Protein AF-A0A9E4D5E3-F1 (afdb_monomer)

Radius of gyration: 18.3 Å; Cα contacts (8 Å, |Δi|>4): 45; chains: 1; bounding box: 37×16×54 Å

Nearest PDB structures (foldseek):
  7jgb-assembly1_3  TM=9.432E-01  e=1.681E-01  Mycolicibacterium smegmatis
  8j0s-assembly1_7  TM=7.991E-01  e=1.148E-01  Mycobacterium tuberculosis
  8j0t-assembly1_1  TM=7.976E-01  e=1.148E-01  Mycobacterium tuberculosis
  8j0s-assembly1_2  TM=7.915E-01  e=1.304E-01  Mycobacterium tuberculosis
  8j0s-assembly1_9  TM=7.942E-01  e=1.480E-01  Mycobacterium tuberculosis

Secondary structure (DSSP, 8-state):
-HHHHHHHHHHHHHHHHTTHHHHHHHHHHHHHHHHHHHHHH-HHHHHHHHHHHHHHHHHHHHHHHHT-

Structure (mmCIF, N/CA/C/O backbone):
data_AF-A0A9E4D5E3-F1
#
_entry.id   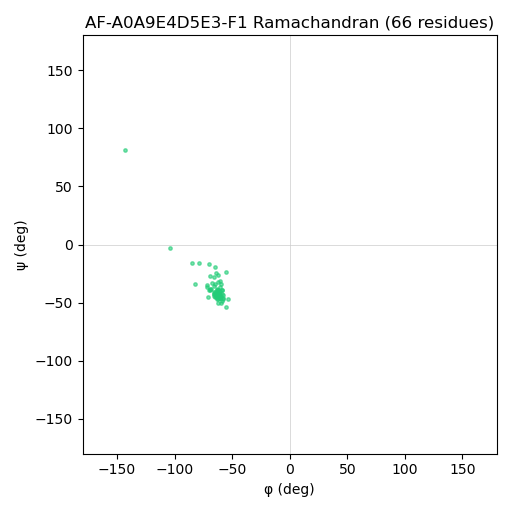AF-A0A9E4D5E3-F1
#
loop_
_atom_site.group_PDB
_atom_site.id
_atom_site.type_symbol
_atom_site.label_atom_id
_atom_site.label_alt_id
_atom_site.label_comp_id
_atom_site.label_asym_id
_atom_site.label_entity_id
_atom_site.label_seq_id
_atom_site.pdbx_PDB_ins_code
_atom_site.Cartn_x
_atom_site.Cartn_y
_atom_site.Cartn_z
_atom_site.occupancy
_atom_site.B_iso_or_equiv
_atom_site.auth_seq_id
_atom_site.auth_comp_id
_atom_site.auth_asym_id
_atom_site.auth_atom_id
_atom_site.pdbx_PDB_model_num
ATOM 1 N N . MET A 1 1 ? 23.161 -1.356 -32.835 1.00 63.03 1 MET A N 1
ATOM 2 C CA . MET A 1 1 ? 22.458 -0.099 -32.488 1.00 63.03 1 MET A CA 1
ATOM 3 C C . MET A 1 1 ? 20.983 -0.330 -32.161 1.00 63.03 1 MET A C 1
ATOM 5 O O . MET A 1 1 ? 20.484 0.316 -31.254 1.00 63.03 1 MET A O 1
ATOM 9 N N . GLU A 1 2 ? 20.287 -1.271 -32.807 1.00 74.75 2 GLU A N 1
ATOM 10 C CA . GLU A 1 2 ? 18.879 -1.569 -32.468 1.00 74.75 2 GLU A CA 1
ATOM 11 C C . GLU A 1 2 ? 18.699 -2.226 -31.082 1.00 74.75 2 GLU A C 1
ATOM 13 O O . GLU A 1 2 ? 17.810 -1.852 -30.327 1.00 74.75 2 GLU A O 1
ATOM 18 N N . GLY A 1 3 ? 19.595 -3.128 -30.663 1.00 85.62 3 GLY A N 1
ATOM 19 C CA . GLY A 1 3 ? 19.521 -3.723 -29.317 1.00 85.62 3 GLY A CA 1
ATOM 20 C C . GLY A 1 3 ? 19.735 -2.719 -28.172 1.00 85.62 3 GLY A C 1
ATOM 21 O O . GLY A 1 3 ? 19.090 -2.821 -27.131 1.00 85.62 3 GLY A O 1
ATOM 22 N N . SER A 1 4 ? 20.587 -1.707 -28.375 1.00 92.56 4 SER A N 1
ATOM 23 C CA . SER A 1 4 ? 20.884 -0.696 -27.351 1.00 92.56 4 SER A CA 1
ATOM 24 C C . SER A 1 4 ? 19.719 0.267 -27.119 1.00 92.56 4 SER A C 1
ATOM 26 O O . SER A 1 4 ? 19.490 0.672 -25.983 1.00 92.56 4 SER A O 1
ATOM 28 N N . ILE A 1 5 ? 18.954 0.610 -28.164 1.00 93.69 5 ILE A N 1
ATOM 29 C CA . ILE A 1 5 ? 17.762 1.458 -28.008 1.00 93.69 5 ILE A CA 1
ATOM 30 C C . ILE A 1 5 ? 16.624 0.698 -27.309 1.00 93.69 5 ILE A C 1
ATOM 32 O O . ILE A 1 5 ? 15.951 1.267 -26.452 1.00 93.69 5 ILE A O 1
ATOM 36 N N . VAL A 1 6 ? 16.466 -0.602 -27.588 1.00 95.44 6 VAL A N 1
ATOM 37 C CA . VAL A 1 6 ? 15.496 -1.460 -26.884 1.00 95.44 6 VAL A CA 1
ATOM 38 C C . VAL A 1 6 ? 15.844 -1.577 -25.398 1.00 95.44 6 VAL A C 1
ATOM 40 O O . VAL A 1 6 ? 14.972 -1.398 -24.551 1.00 95.44 6 VAL A O 1
ATOM 43 N N . GLN A 1 7 ? 17.119 -1.803 -25.060 1.00 95.88 7 GLN A N 1
ATOM 44 C CA . GLN A 1 7 ? 17.574 -1.846 -23.663 1.00 95.88 7 GLN A CA 1
ATOM 45 C C . GLN A 1 7 ? 17.376 -0.508 -22.942 1.00 95.88 7 GLN A C 1
ATOM 47 O O . GLN A 1 7 ? 16.915 -0.490 -21.804 1.00 95.88 7 GLN A O 1
ATOM 52 N N . MET A 1 8 ? 17.668 0.614 -23.609 1.00 96.06 8 MET A N 1
ATOM 53 C CA . MET A 1 8 ? 17.405 1.946 -23.060 1.00 96.06 8 MET A CA 1
ATOM 54 C C . MET A 1 8 ? 15.917 2.127 -22.725 1.00 96.06 8 MET A C 1
ATOM 56 O O . MET A 1 8 ? 15.586 2.566 -21.624 1.00 96.06 8 MET A O 1
ATOM 60 N N . GLY A 1 9 ? 15.023 1.747 -23.643 1.00 96.25 9 GLY A N 1
ATOM 61 C CA . GLY A 1 9 ? 13.577 1.794 -23.420 1.00 96.25 9 GLY A CA 1
ATOM 62 C C . GLY A 1 9 ? 13.122 0.905 -22.260 1.00 96.25 9 GLY A C 1
ATOM 63 O O . GLY A 1 9 ? 12.323 1.345 -21.438 1.00 96.25 9 GLY A O 1
ATOM 64 N N . ALA A 1 10 ? 13.677 -0.305 -22.141 1.00 95.06 10 ALA A N 1
ATOM 65 C CA . ALA A 1 10 ? 13.374 -1.221 -21.042 1.00 95.06 10 ALA A CA 1
ATOM 66 C C . ALA A 1 10 ? 13.771 -0.644 -19.671 1.00 95.06 10 ALA A C 1
ATOM 68 O O . ALA A 1 10 ? 12.985 -0.722 -18.730 1.00 95.06 10 ALA A O 1
ATOM 69 N N . TYR A 1 11 ? 14.945 -0.012 -19.554 1.00 95.56 11 TYR A N 1
ATOM 70 C CA . TYR A 1 11 ? 15.382 0.594 -18.290 1.00 95.56 11 TYR A CA 1
ATOM 71 C C . TYR A 1 11 ? 14.567 1.829 -17.903 1.00 95.56 11 TYR A C 1
ATOM 73 O O . TYR A 1 11 ? 14.237 1.999 -16.729 1.00 95.56 11 TYR A O 1
ATOM 81 N N . ILE A 1 12 ? 14.195 2.668 -18.874 1.00 96.06 12 ILE A N 1
ATOM 82 C CA . ILE A 1 12 ? 13.294 3.801 -18.623 1.00 96.06 1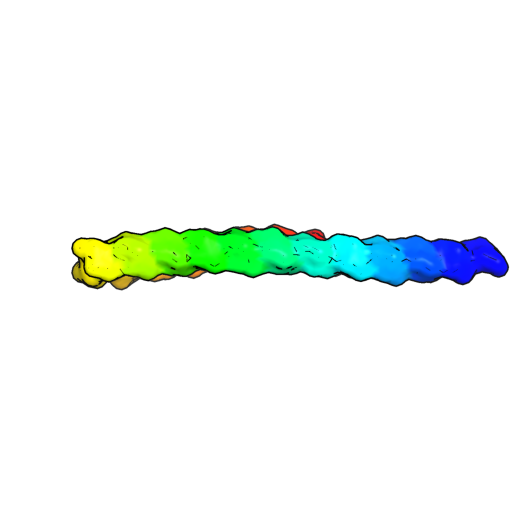2 ILE A CA 1
ATOM 83 C C . ILE A 1 12 ? 11.915 3.287 -18.189 1.00 96.06 12 ILE A C 1
ATOM 85 O O . ILE A 1 12 ? 11.366 3.771 -17.202 1.00 96.06 12 ILE A O 1
ATOM 89 N N . GLY A 1 13 ? 11.381 2.279 -18.886 1.00 94.38 13 GLY A N 1
ATOM 90 C CA . GLY A 1 13 ? 10.106 1.647 -18.550 1.00 94.38 13 GLY A CA 1
ATOM 91 C C . GLY A 1 13 ? 10.096 1.063 -17.138 1.00 94.38 13 GLY A C 1
ATOM 92 O O . GLY A 1 13 ? 9.174 1.349 -16.382 1.00 94.38 13 GLY A O 1
ATOM 93 N N . ALA A 1 14 ? 11.149 0.336 -16.751 1.00 94.00 14 ALA A N 1
ATOM 94 C CA . ALA A 1 14 ? 11.306 -0.201 -15.399 1.00 94.00 14 ALA A CA 1
ATOM 95 C C . ALA A 1 14 ? 11.338 0.906 -14.329 1.00 94.00 14 ALA A C 1
ATOM 97 O O . ALA A 1 14 ? 10.682 0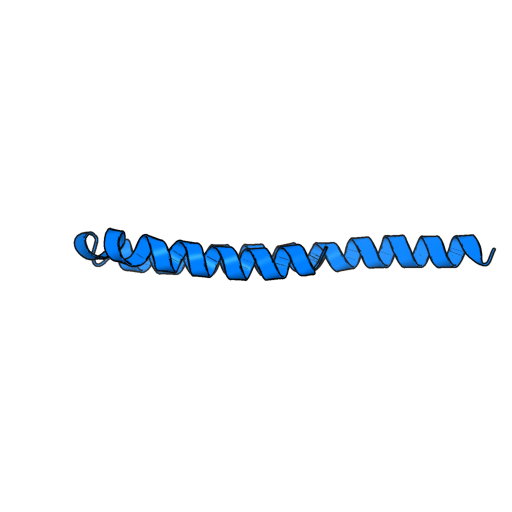.795 -13.297 1.00 94.00 14 ALA A O 1
ATOM 98 N N . GLY A 1 15 ? 12.049 2.010 -14.586 1.00 92.69 15 GLY A N 1
ATOM 99 C CA . GLY A 1 15 ? 12.071 3.157 -13.674 1.00 92.69 15 GLY A CA 1
ATOM 100 C C . GLY A 1 15 ? 10.701 3.824 -13.508 1.00 92.69 15 GLY A C 1
ATOM 101 O O . GLY A 1 15 ? 10.329 4.199 -12.397 1.00 92.69 15 GLY A O 1
ATOM 102 N N . LEU A 1 16 ? 9.931 3.945 -14.593 1.00 94.31 16 LEU A N 1
ATOM 103 C CA . LEU A 1 16 ? 8.574 4.500 -14.556 1.00 94.31 16 LEU A CA 1
ATOM 104 C C . LEU A 1 16 ? 7.581 3.564 -13.856 1.00 94.31 16 LEU A C 1
ATOM 106 O O . LEU A 1 16 ? 6.752 4.041 -13.086 1.00 94.31 16 LEU A O 1
ATOM 110 N N . ALA A 1 17 ? 7.692 2.255 -14.080 1.00 93.62 17 ALA A N 1
ATOM 111 C CA . ALA A 1 17 ? 6.921 1.212 -13.401 1.00 93.62 17 ALA A CA 1
ATOM 112 C C . ALA A 1 17 ? 7.026 1.335 -11.868 1.00 93.62 17 ALA A C 1
ATOM 114 O O . ALA A 1 17 ? 6.011 1.435 -11.175 1.00 93.62 17 ALA A O 1
ATOM 115 N N . CYS A 1 18 ? 8.246 1.508 -11.344 1.00 91.62 18 CYS A N 1
ATOM 116 C CA . CYS A 1 18 ? 8.495 1.708 -9.912 1.00 91.62 18 CYS A CA 1
ATOM 117 C C . CYS A 1 18 ? 7.730 2.887 -9.282 1.00 91.62 18 CYS A C 1
ATOM 119 O O . CYS A 1 18 ? 7.502 2.886 -8.071 1.00 91.62 18 CYS A O 1
ATOM 121 N N . MET A 1 19 ? 7.317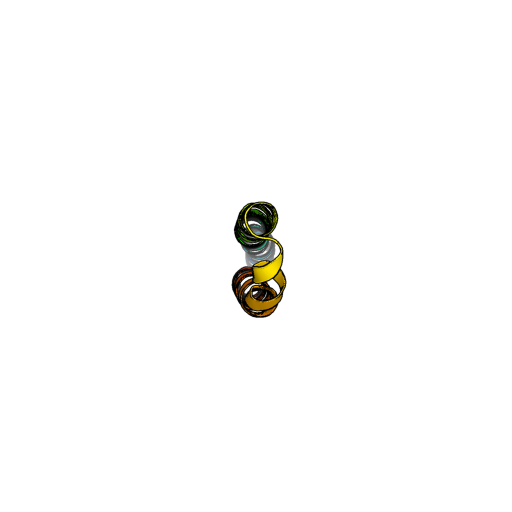 3.895 -10.059 1.00 91.69 19 MET A N 1
ATOM 122 C CA . MET A 1 19 ? 6.550 5.031 -9.529 1.00 91.69 19 MET A CA 1
ATOM 123 C C . MET A 1 19 ? 5.174 4.603 -8.994 1.00 91.69 19 MET A C 1
ATOM 125 O O . MET A 1 19 ? 4.636 5.267 -8.105 1.00 91.69 19 MET A O 1
ATOM 129 N N . GLY A 1 20 ? 4.617 3.483 -9.472 1.00 91.00 20 GLY A N 1
ATOM 130 C CA . GLY A 1 20 ? 3.349 2.941 -8.976 1.00 91.00 20 GLY A CA 1
ATOM 131 C C . GLY A 1 20 ? 3.391 2.529 -7.499 1.00 91.00 20 GLY A C 1
ATOM 132 O O . GLY A 1 20 ? 2.383 2.668 -6.800 1.00 91.00 20 GLY A O 1
ATOM 133 N N . MET A 1 21 ? 4.571 2.180 -6.968 1.00 93.31 21 MET A N 1
ATOM 134 C CA . MET A 1 21 ? 4.771 1.951 -5.530 1.00 93.31 21 MET A CA 1
ATOM 135 C C . MET A 1 21 ? 4.463 3.199 -4.689 1.00 93.31 21 MET A C 1
ATOM 137 O O . MET A 1 21 ? 3.978 3.087 -3.565 1.00 93.31 21 MET A O 1
ATOM 141 N N . GLY A 1 22 ? 4.680 4.403 -5.233 1.00 94.19 22 GLY A N 1
ATOM 142 C CA . GLY A 1 22 ? 4.310 5.650 -4.559 1.00 94.19 22 GLY A CA 1
ATOM 143 C C . GLY A 1 22 ? 2.798 5.765 -4.341 1.00 94.19 22 GLY A C 1
ATOM 144 O O . GLY A 1 22 ? 2.353 6.201 -3.279 1.00 94.19 22 GLY A O 1
ATOM 145 N N . GLY A 1 23 ? 1.999 5.310 -5.311 1.00 93.69 23 GLY A N 1
ATOM 146 C CA . GLY A 1 23 ? 0.542 5.245 -5.186 1.00 93.69 23 GLY A CA 1
ATOM 147 C C . GLY A 1 23 ? 0.093 4.245 -4.119 1.00 93.69 23 GLY A C 1
ATOM 148 O O . GLY A 1 23 ? -0.768 4.570 -3.300 1.00 93.69 23 GLY A O 1
ATOM 149 N N . ALA A 1 24 ? 0.723 3.067 -4.076 1.00 96.31 24 ALA A N 1
ATOM 150 C CA . ALA A 1 24 ? 0.479 2.068 -3.036 1.00 96.31 24 ALA A CA 1
ATOM 151 C C . ALA A 1 24 ? 0.793 2.616 -1.634 1.00 96.31 24 ALA A C 1
ATOM 153 O O . ALA A 1 24 ? -0.050 2.516 -0.743 1.00 96.31 24 ALA A O 1
ATOM 154 N N . ALA A 1 25 ? 1.930 3.300 -1.458 1.00 96.19 25 ALA A N 1
ATOM 155 C CA . ALA A 1 25 ? 2.308 3.917 -0.186 1.00 96.19 25 ALA A CA 1
ATOM 156 C C . ALA A 1 25 ? 1.271 4.947 0.302 1.00 96.19 25 ALA A C 1
ATOM 158 O O . ALA A 1 25 ? 0.897 4.953 1.478 1.00 96.19 25 ALA A O 1
ATOM 159 N N . VAL A 1 26 ? 0.751 5.788 -0.601 1.00 97.50 26 VAL A N 1
ATOM 160 C CA . VAL A 1 26 ? -0.338 6.730 -0.285 1.00 97.50 26 VAL A CA 1
ATOM 161 C C . VAL A 1 26 ? -1.623 5.983 0.088 1.00 97.50 26 VAL A C 1
ATOM 163 O O . VAL A 1 26 ? -2.301 6.361 1.046 1.00 97.50 26 VAL A O 1
ATOM 166 N N . GLY A 1 27 ? -1.958 4.908 -0.630 1.00 97.00 27 GLY A N 1
ATOM 167 C CA . GLY A 1 27 ? -3.108 4.053 -0.334 1.00 97.00 27 GLY A CA 1
ATOM 168 C C . GLY A 1 27 ? -3.036 3.429 1.060 1.00 97.00 27 GLY A C 1
ATOM 169 O O . GLY A 1 27 ? -3.972 3.573 1.848 1.00 97.00 27 GLY A O 1
ATOM 170 N N . VAL A 1 28 ? -1.903 2.810 1.400 1.00 98.00 28 VAL A N 1
ATOM 171 C CA . VAL A 1 28 ? -1.651 2.223 2.725 1.00 98.00 28 VAL A CA 1
ATOM 172 C C . VAL A 1 28 ? -1.721 3.285 3.818 1.00 98.00 28 VAL A C 1
ATOM 174 O O . VAL A 1 28 ? -2.402 3.079 4.824 1.00 98.00 28 VAL A O 1
ATOM 177 N N . GLY A 1 29 ? -1.088 4.444 3.607 1.00 97.88 29 GLY A N 1
ATOM 178 C CA . GLY A 1 29 ? -1.136 5.566 4.545 1.00 97.88 29 GLY A CA 1
ATOM 179 C C . GLY A 1 29 ? -2.564 6.043 4.824 1.00 97.88 29 GLY A C 1
ATOM 180 O O . GLY A 1 29 ? -2.937 6.231 5.982 1.00 97.88 29 GLY A O 1
ATOM 181 N N . ASN A 1 30 ? -3.395 6.163 3.785 1.00 98.12 30 ASN A N 1
ATOM 182 C CA . ASN A 1 30 ? -4.804 6.530 3.931 1.00 98.12 30 ASN A CA 1
ATOM 183 C C . ASN A 1 30 ? -5.611 5.471 4.696 1.00 98.12 30 ASN A C 1
ATOM 185 O O . ASN A 1 30 ? -6.379 5.814 5.596 1.00 98.12 30 ASN A O 1
ATOM 189 N N . VAL A 1 31 ? -5.441 4.186 4.372 1.00 98.19 31 VAL A N 1
ATOM 190 C CA . VAL A 1 31 ? -6.147 3.085 5.049 1.00 98.19 31 VAL A CA 1
ATOM 191 C C . VAL A 1 31 ? -5.775 3.033 6.535 1.00 98.19 31 VAL A C 1
ATOM 193 O O . VAL A 1 31 ? -6.660 3.043 7.395 1.00 98.19 31 VAL A O 1
ATOM 196 N N . ALA A 1 32 ? -4.479 3.052 6.850 1.00 97.81 32 ALA A N 1
ATOM 197 C CA . ALA A 1 32 ? -3.989 3.015 8.224 1.00 97.81 32 ALA A CA 1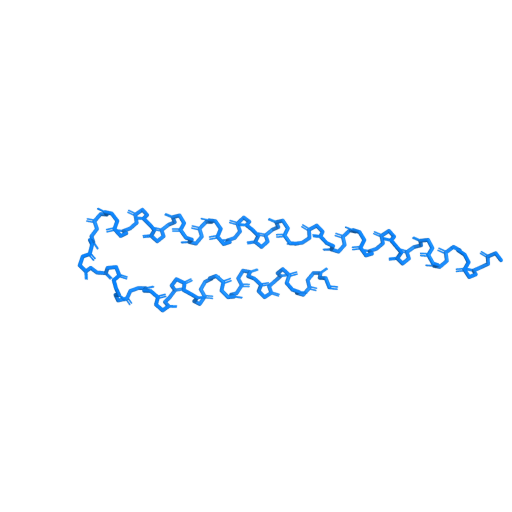
ATOM 198 C C . ALA A 1 32 ? -4.366 4.283 9.010 1.00 97.81 32 ALA A C 1
ATOM 200 O O . ALA A 1 32 ? -4.795 4.191 10.162 1.00 97.81 32 ALA A O 1
ATOM 201 N N . GLY A 1 33 ? -4.273 5.460 8.384 1.00 97.75 33 GLY A N 1
ATOM 202 C CA . GLY A 1 33 ? -4.653 6.734 8.993 1.00 97.75 33 GLY A CA 1
ATOM 203 C C . GLY A 1 33 ? -6.139 6.795 9.349 1.00 97.75 33 GLY A C 1
ATOM 204 O O . GLY A 1 33 ? -6.494 7.191 10.462 1.00 97.75 33 GLY A O 1
ATOM 205 N N . ASN A 1 34 ? -7.012 6.332 8.451 1.00 97.12 34 ASN A N 1
ATOM 206 C CA . ASN A 1 34 ? -8.450 6.264 8.709 1.00 97.12 34 ASN A CA 1
ATOM 207 C C . ASN A 1 34 ? -8.788 5.266 9.821 1.00 97.12 34 ASN A C 1
ATOM 209 O O . ASN A 1 34 ? -9.585 5.589 10.706 1.00 97.12 34 ASN A O 1
ATOM 213 N N . PHE A 1 35 ? -8.150 4.091 9.827 1.00 97.88 35 PHE A N 1
ATOM 214 C CA . PHE A 1 35 ? -8.304 3.127 10.915 1.00 97.88 35 PHE A CA 1
ATOM 215 C C . PHE A 1 35 ? -7.883 3.726 12.259 1.00 97.88 35 PHE A C 1
ATOM 217 O O . PHE A 1 35 ? -8.656 3.660 13.209 1.00 97.88 35 PHE A O 1
ATOM 224 N N . LEU A 1 36 ? -6.708 4.361 12.340 1.00 97.12 36 LEU A N 1
ATOM 225 C CA . LEU A 1 36 ? -6.217 4.979 13.573 1.00 97.12 36 LEU A CA 1
ATOM 226 C C . LEU A 1 36 ? -7.165 6.080 14.066 1.00 97.12 36 LEU A C 1
ATOM 228 O O . LEU A 1 36 ? -7.533 6.113 15.239 1.00 97.12 36 LEU A O 1
ATOM 232 N N . SER A 1 37 ? -7.614 6.950 13.161 1.00 97.69 37 SER A N 1
ATOM 233 C CA . SER A 1 37 ? -8.572 8.020 13.453 1.00 97.69 37 SER A CA 1
ATOM 234 C C . SER A 1 37 ? -9.902 7.470 13.997 1.00 97.69 37 SER A C 1
ATOM 236 O O . SER A 1 37 ? -10.483 8.038 14.926 1.00 97.69 37 SER A O 1
ATOM 238 N N . GLY A 1 38 ? -10.384 6.346 13.459 1.00 96.44 38 GLY A N 1
ATOM 239 C CA . GLY A 1 38 ? -11.563 5.639 13.965 1.00 96.44 38 GLY A CA 1
ATOM 240 C C . GLY A 1 38 ? -11.319 4.945 15.309 1.00 96.44 38 GLY A C 1
ATOM 241 O O . GLY A 1 38 ? -12.119 5.092 16.232 1.00 96.44 38 GLY A O 1
ATOM 242 N N . ALA A 1 39 ? -10.191 4.248 15.451 1.00 96.94 39 ALA A N 1
ATOM 243 C CA . ALA A 1 39 ? -9.812 3.516 16.655 1.00 96.94 39 ALA A CA 1
ATOM 244 C C . ALA A 1 39 ? -9.648 4.443 17.867 1.00 96.94 39 ALA A C 1
ATOM 246 O O . ALA A 1 39 ? -10.100 4.103 18.955 1.00 96.94 39 ALA A O 1
ATOM 247 N N . LEU A 1 40 ? -9.084 5.641 17.681 1.00 96.88 40 LEU A N 1
ATOM 248 C CA . LEU A 1 40 ? -8.978 6.645 18.747 1.00 96.88 40 LEU A CA 1
ATOM 249 C C . LEU A 1 40 ? -10.345 7.181 19.201 1.00 96.88 40 LEU A C 1
ATOM 251 O O . LEU A 1 40 ? -10.486 7.585 20.352 1.00 96.88 40 LEU A O 1
ATOM 255 N N . ARG A 1 41 ? -11.359 7.178 18.325 1.00 97.38 41 ARG A N 1
ATOM 256 C CA . ARG A 1 41 ? -12.729 7.599 18.670 1.00 97.38 41 ARG A CA 1
ATOM 257 C C . ARG A 1 41 ? -13.534 6.497 19.350 1.00 97.38 41 ARG A C 1
ATOM 259 O O . ARG A 1 41 ? -14.374 6.807 20.188 1.00 97.38 41 ARG A O 1
ATOM 266 N N . ASN A 1 42 ? -13.310 5.234 18.987 1.00 96.56 42 ASN A N 1
ATOM 267 C CA . ASN A 1 42 ? -13.986 4.095 19.605 1.00 96.56 42 ASN A CA 1
ATOM 268 C C . ASN A 1 42 ? -13.050 2.876 19.751 1.00 96.56 42 ASN A C 1
ATOM 270 O O . ASN A 1 42 ? -13.099 1.951 18.932 1.00 96.56 42 ASN A O 1
ATOM 274 N N . PRO A 1 43 ? -12.206 2.849 20.800 1.00 94.94 43 PRO A N 1
ATOM 275 C CA . PRO A 1 43 ? -11.167 1.830 20.955 1.00 94.94 43 PRO A CA 1
ATOM 276 C C . PRO A 1 43 ? -11.695 0.398 21.079 1.00 94.94 43 PRO A C 1
ATOM 278 O O . PRO A 1 43 ? -11.052 -0.536 20.607 1.00 94.94 43 PRO A O 1
ATOM 281 N N . SER A 1 44 ? -12.876 0.204 21.671 1.00 96.56 44 SER A N 1
ATOM 282 C CA . SER A 1 44 ? -13.455 -1.132 21.872 1.00 96.56 44 SER A CA 1
ATOM 283 C C . SER A 1 44 ? -13.884 -1.801 20.561 1.00 96.56 44 SER A C 1
ATOM 285 O O . SER A 1 44 ? -13.864 -3.026 20.465 1.00 96.56 44 SER A O 1
ATOM 287 N N . ALA A 1 45 ? -14.222 -1.015 19.534 1.00 94.19 45 ALA A N 1
ATOM 288 C CA . ALA A 1 45 ? -14.592 -1.517 18.211 1.00 94.19 45 ALA A CA 1
ATOM 289 C C . ALA A 1 45 ? -13.379 -1.776 17.297 1.00 94.19 45 ALA A C 1
AT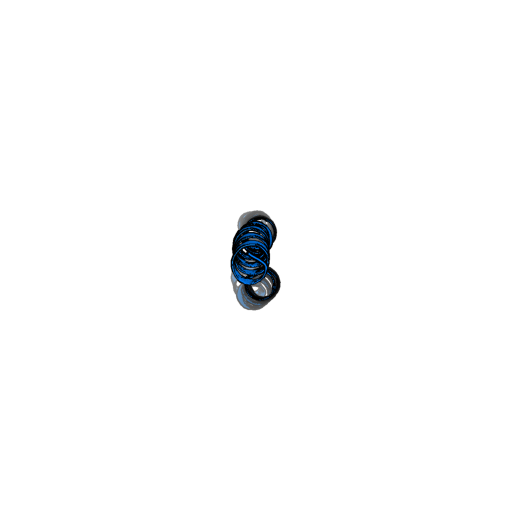OM 291 O O . ALA A 1 45 ? -13.513 -2.472 16.289 1.00 94.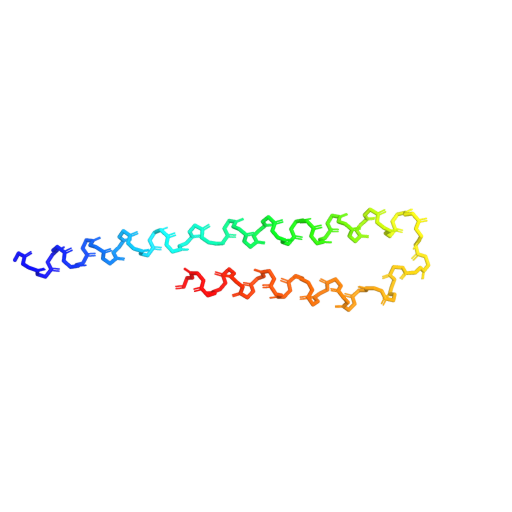19 45 ALA A O 1
ATOM 292 N N . ALA A 1 46 ? -12.198 -1.239 17.630 1.00 95.44 46 ALA A N 1
ATOM 293 C CA . ALA A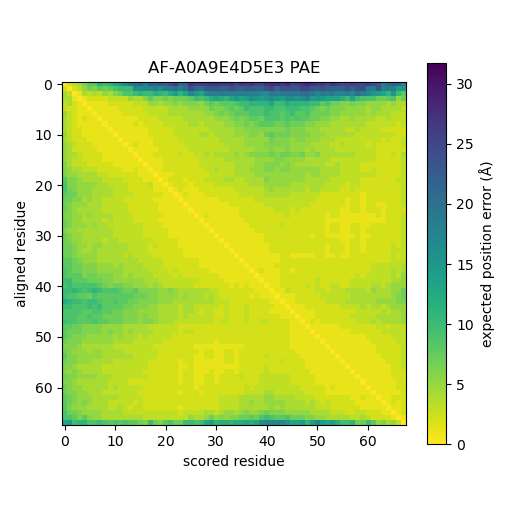 1 46 ? -11.021 -1.264 16.760 1.00 95.44 46 ALA A CA 1
ATOM 294 C C . ALA A 1 46 ? -10.548 -2.688 16.430 1.00 95.44 46 ALA A C 1
ATOM 296 O O . ALA A 1 46 ? -10.260 -2.986 15.271 1.00 95.44 46 ALA A O 1
ATOM 297 N N . ALA A 1 47 ? -10.536 -3.584 17.423 1.00 95.69 47 ALA A N 1
ATOM 298 C CA . ALA A 1 47 ? -10.119 -4.975 17.239 1.00 95.69 47 ALA A CA 1
ATOM 299 C C . ALA A 1 47 ? -10.987 -5.722 16.208 1.00 95.69 47 ALA A C 1
ATOM 301 O O . ALA A 1 47 ? -10.481 -6.536 15.439 1.00 95.69 47 ALA A O 1
ATOM 302 N N . GLY A 1 48 ? -12.284 -5.399 16.136 1.00 96.56 48 GLY A N 1
ATOM 303 C CA . GLY A 1 48 ? -13.200 -5.982 15.153 1.00 96.56 48 GLY A CA 1
ATOM 304 C C . GLY A 1 48 ? -12.945 -5.519 13.715 1.00 96.56 48 GLY A C 1
ATOM 305 O O . GLY A 1 48 ? -13.412 -6.162 12.781 1.00 96.56 48 GLY A O 1
ATOM 306 N N . GLN A 1 49 ? -12.194 -4.431 13.520 1.00 96.12 49 GLN A N 1
ATOM 307 C CA . GLN A 1 49 ? -11.910 -3.851 12.202 1.00 96.12 49 GLN A CA 1
ATOM 308 C C . GLN A 1 49 ? -10.498 -4.152 11.690 1.00 96.12 49 GLN A C 1
ATOM 310 O O . GLN A 1 49 ? -10.168 -3.807 10.557 1.00 96.12 49 GLN A O 1
ATOM 315 N N . THR A 1 50 ? -9.662 -4.826 12.484 1.00 95.06 50 THR A N 1
ATOM 316 C CA . THR A 1 50 ? -8.278 -5.149 12.112 1.00 95.06 50 THR A CA 1
ATOM 317 C C . THR A 1 50 ? -8.193 -6.015 10.850 1.00 95.06 50 THR A C 1
ATOM 319 O O . THR A 1 50 ? -7.318 -5.793 10.018 1.00 95.06 50 THR A O 1
ATOM 322 N N . ALA A 1 51 ? -9.124 -6.954 10.646 1.00 97.25 51 ALA A N 1
ATOM 323 C CA . ALA A 1 51 ? -9.171 -7.747 9.414 1.00 97.25 51 ALA A CA 1
ATOM 324 C C . ALA A 1 51 ? -9.421 -6.862 8.179 1.00 97.25 51 ALA A C 1
ATOM 326 O O . ALA A 1 51 ? -8.690 -6.945 7.195 1.00 97.25 51 ALA A O 1
ATOM 327 N N . THR A 1 52 ? -10.400 -5.958 8.257 1.00 96.75 52 THR A N 1
ATOM 328 C CA . THR A 1 52 ? -10.721 -5.003 7.186 1.00 96.75 52 THR A CA 1
ATOM 329 C C . THR A 1 52 ? -9.557 -4.051 6.904 1.00 96.75 52 THR A C 1
ATOM 331 O O . THR A 1 52 ? -9.268 -3.776 5.740 1.00 96.75 52 THR A O 1
ATOM 334 N N . LEU A 1 53 ? -8.849 -3.593 7.946 1.00 97.88 53 LEU A N 1
ATOM 335 C CA . LEU A 1 53 ? -7.615 -2.813 7.808 1.00 97.88 53 LEU A CA 1
ATOM 336 C C . LEU A 1 53 ? -6.589 -3.560 6.947 1.00 97.88 53 LEU A C 1
ATOM 338 O O . LEU A 1 53 ? -6.101 -3.008 5.963 1.00 97.88 53 LEU A O 1
ATOM 342 N N . PHE A 1 54 ? -6.275 -4.811 7.297 1.00 97.69 54 PHE A N 1
ATOM 343 C CA . PHE A 1 54 ? -5.281 -5.593 6.562 1.00 97.69 54 PHE A CA 1
ATOM 344 C C . PHE A 1 54 ? -5.721 -5.917 5.137 1.00 97.69 54 PHE A C 1
ATOM 346 O O . PHE A 1 54 ? -4.888 -5.884 4.239 1.00 97.69 54 PHE A O 1
ATOM 353 N N . ILE A 1 55 ? -7.013 -6.161 4.901 1.00 98.00 55 ILE A N 1
ATOM 354 C CA . ILE A 1 55 ? -7.553 -6.330 3.545 1.00 98.00 55 ILE A CA 1
ATOM 355 C C . ILE A 1 55 ? -7.331 -5.054 2.720 1.00 98.00 55 ILE A C 1
ATOM 357 O O . ILE A 1 55 ? -6.857 -5.130 1.588 1.00 98.00 55 ILE A O 1
ATOM 361 N N . GLY A 1 56 ? -7.618 -3.878 3.286 1.00 97.50 56 GLY A N 1
ATOM 362 C CA . GLY A 1 56 ? -7.393 -2.598 2.611 1.00 97.50 56 GLY A CA 1
ATOM 363 C C . GLY A 1 56 ? -5.919 -2.348 2.280 1.00 97.50 56 GLY A C 1
ATOM 364 O O . GLY A 1 56 ? -5.604 -1.944 1.162 1.00 97.50 56 GLY A O 1
ATOM 365 N N . ILE A 1 57 ? -5.014 -2.643 3.219 1.00 97.88 57 ILE A N 1
ATOM 366 C CA . ILE A 1 57 ? -3.562 -2.562 2.993 1.00 97.88 57 ILE A CA 1
ATOM 367 C C . ILE A 1 57 ? -3.132 -3.552 1.907 1.00 97.88 57 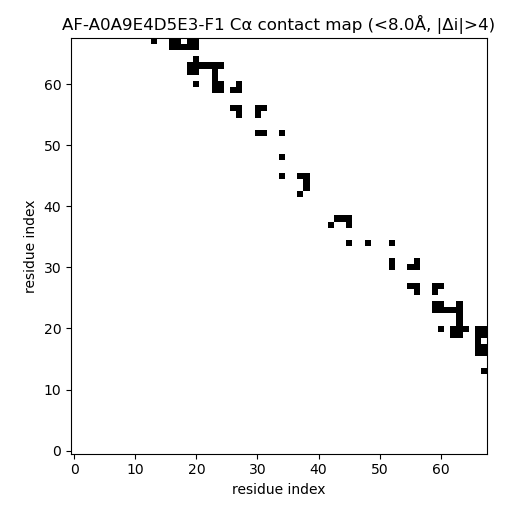ILE A C 1
ATOM 369 O O . ILE A 1 57 ? -2.424 -3.165 0.986 1.00 97.88 57 ILE A O 1
ATOM 373 N N . ALA A 1 58 ? -3.592 -4.804 1.968 1.00 97.69 58 ALA A N 1
ATOM 374 C CA . ALA A 1 58 ? -3.228 -5.836 1.003 1.00 97.69 58 ALA A CA 1
ATOM 375 C C . ALA A 1 58 ? -3.639 -5.466 -0.429 1.00 97.69 58 ALA A C 1
ATOM 377 O O . ALA A 1 58 ? -2.867 -5.689 -1.356 1.00 97.69 58 ALA A O 1
ATOM 378 N N . PHE A 1 59 ? -4.816 -4.864 -0.627 1.00 96.69 59 PHE A N 1
ATOM 379 C CA . PHE A 1 59 ? -5.220 -4.383 -1.950 1.00 96.69 59 PHE A CA 1
ATOM 380 C C . PHE A 1 59 ? -4.394 -3.184 -2.424 1.00 96.69 59 PHE A C 1
ATOM 382 O O . PHE A 1 59 ? -4.038 -3.134 -3.600 1.00 96.69 59 PHE A O 1
ATOM 389 N N . ALA A 1 60 ? -4.061 -2.240 -1.537 1.00 96.50 60 ALA A N 1
ATOM 390 C CA . ALA A 1 60 ? -3.186 -1.121 -1.888 1.00 96.50 60 ALA A CA 1
ATOM 391 C C . ALA A 1 60 ? -1.785 -1.611 -2.299 1.00 96.50 60 ALA A C 1
ATOM 393 O O . ALA A 1 60 ? -1.268 -1.197 -3.335 1.00 96.50 60 ALA A O 1
ATOM 394 N N . GLU A 1 61 ? -1.217 -2.550 -1.541 1.00 96.31 61 GLU A N 1
ATOM 395 C CA . GLU A 1 61 ? 0.068 -3.193 -1.835 1.00 96.31 61 GLU A CA 1
ATOM 396 C C . GLU A 1 61 ? 0.020 -4.027 -3.122 1.00 96.31 61 GLU A C 1
ATOM 398 O O . GLU A 1 61 ? 0.939 -3.950 -3.930 1.00 96.31 61 GLU A O 1
ATOM 403 N N . ALA A 1 62 ? -1.063 -4.770 -3.380 1.00 96.44 62 ALA A N 1
ATOM 404 C CA . ALA A 1 62 ? -1.204 -5.565 -4.603 1.00 96.44 62 ALA A CA 1
ATOM 405 C C . ALA A 1 62 ? -1.126 -4.701 -5.872 1.00 96.44 62 ALA A C 1
ATOM 407 O O . ALA A 1 62 ? -0.490 -5.094 -6.848 1.00 96.44 62 ALA A O 1
ATOM 408 N N . LEU A 1 63 ? -1.716 -3.501 -5.850 1.00 93.56 63 LEU A N 1
ATOM 409 C CA . LEU A 1 63 ? -1.598 -2.542 -6.952 1.00 93.56 63 LEU A CA 1
ATOM 410 C C . LEU A 1 63 ? -0.168 -1.996 -7.098 1.00 93.56 63 LEU A C 1
ATOM 412 O O . LEU A 1 63 ? 0.273 -1.749 -8.218 1.00 93.56 63 LEU A O 1
ATOM 416 N N . GLY A 1 64 ? 0.563 -1.848 -5.989 1.00 93.75 64 GLY A N 1
ATOM 417 C CA . GLY A 1 64 ? 1.989 -1.519 -5.999 1.00 93.75 64 GLY A CA 1
ATOM 418 C C . GLY A 1 64 ? 2.838 -2.631 -6.612 1.00 93.75 64 GLY A C 1
ATOM 419 O O . GLY A 1 64 ? 3.672 -2.358 -7.469 1.00 93.75 64 GLY A O 1
ATOM 420 N N . ILE A 1 65 ? 2.577 -3.888 -6.250 1.00 93.56 65 ILE A N 1
ATOM 421 C CA . ILE A 1 65 ? 3.277 -5.052 -6.807 1.00 93.56 65 ILE A CA 1
ATOM 422 C C . ILE A 1 65 ? 3.004 -5.183 -8.305 1.00 93.56 65 ILE A C 1
ATOM 424 O O . ILE A 1 65 ? 3.935 -5.395 -9.059 1.00 93.56 65 ILE A O 1
ATOM 428 N N . PHE A 1 66 ? 1.767 -4.998 -8.774 1.00 91.19 66 PHE A N 1
ATOM 429 C CA . PHE A 1 66 ? 1.482 -5.049 -10.216 1.00 91.19 66 PHE A CA 1
ATOM 430 C C . PHE A 1 66 ? 2.159 -3.941 -11.024 1.00 91.19 66 PHE A C 1
ATOM 432 O O . PHE A 1 66 ? 2.256 -4.057 -12.245 1.00 91.19 66 PHE A O 1
ATOM 439 N N . SER A 1 67 ? 2.585 -2.859 -10.371 1.00 87.25 67 SER A N 1
ATOM 440 C CA . SER A 1 67 ? 3.282 -1.771 -11.048 1.00 87.25 67 SER A CA 1
ATOM 441 C C . SER A 1 67 ? 4.754 -2.066 -11.334 1.00 87.25 67 SER A C 1
ATOM 443 O O . SER A 1 67 ? 5.321 -1.366 -12.164 1.00 87.25 67 SER A O 1
ATOM 445 N N . PHE A 1 68 ? 5.347 -3.082 -10.698 1.00 78.12 68 PHE A N 1
ATOM 446 C CA . PHE A 1 68 ? 6.761 -3.454 -10.797 1.00 78.12 68 PHE A CA 1
ATOM 447 C C . PHE A 1 68 ? 6.931 -4.890 -11.310 1.00 78.12 68 PHE A C 1
ATOM 449 O O . PHE A 1 68 ? 7.700 -5.069 -12.281 1.00 78.12 68 PHE A O 1
#

Solvent-accessible surface area (backbone atoms only — not comparable to full-atom values): 3592 Å² total; per-residue (Å²): 114,70,68,58,54,53,51,50,50,50,54,52,48,54,58,58,27,50,52,36,39,57,54,17,53,55,43,32,50,52,48,53,51,52,49,49,61,48,25,76,74,41,60,87,58,36,74,79,42,49,65,59,50,51,51,50,34,51,55,24,45,49,55,17,56,74,31,101

pLDDT: mean 94.44, std 5.57, range [63.03, 98.19]

Sequence (68 aa):
MEGSIVQMGAYIGAGLACMGMGGAAVGVGNVAGNFLSGALRNPSAAAGQTATLFIGIAFAEALGIFSF

Mean predicted aligned error: 3.91 Å

Foldseek 3Di:
DVVVVVVVVVVVLVVQLQCQLVQLVVQLCVLVVVLVVVCVVPVVCSVVCVVVSVVSSVVSVVSNVVSD